Protein AF-A0A9X5X4V6-F1 (afdb_monomer_lite)

Secondary structure (DSSP, 8-state):
--SHHHHHHHHHHHHHHHHHTSTT----EEE-TTS-EEEE-TTS-HHHHHHHHHHHHHHHHHHHHHHHHHS-SS---SEEEEEETTEEEEEE------

Radius of gyration: 14.63 Å; chains: 1; bounding box: 28×43×39 Å

Structure (mmCIF, N/CA/C/O backbone):
data_AF-A0A9X5X4V6-F1
#
_entry.id   AF-A0A9X5X4V6-F1
#
loop_
_atom_site.group_PDB
_atom_site.id
_atom_site.type_symbol
_atom_site.label_atom_id
_atom_site.label_alt_id
_atom_site.label_comp_id
_atom_site.label_asym_id
_atom_site.label_entity_id
_atom_site.label_seq_id
_atom_site.pdbx_PDB_ins_code
_atom_site.Cartn_x
_atom_site.Cartn_y
_atom_site.Cartn_z
_atom_site.occupancy
_atom_site.B_iso_or_equiv
_atom_site.auth_seq_id
_atom_site.auth_comp_id
_atom_site.auth_asym_id
_atom_site.auth_atom_id
_atom_site.pdbx_PDB_model_num
ATOM 1 N N . MET A 1 1 ? -6.179 27.475 12.286 1.00 42.16 1 MET A N 1
ATOM 2 C CA . MET A 1 1 ? -5.572 26.170 12.626 1.00 42.16 1 MET A CA 1
ATOM 3 C C . MET A 1 1 ? -6.697 25.135 12.708 1.00 42.16 1 MET A C 1
ATOM 5 O O . MET A 1 1 ? -7.067 24.752 13.804 1.00 42.16 1 MET A O 1
ATOM 9 N N . THR A 1 2 ? -7.332 24.781 11.582 1.00 39.91 2 THR A N 1
ATOM 10 C CA . THR A 1 2 ? -8.597 23.997 11.579 1.00 39.91 2 THR A CA 1
ATOM 11 C C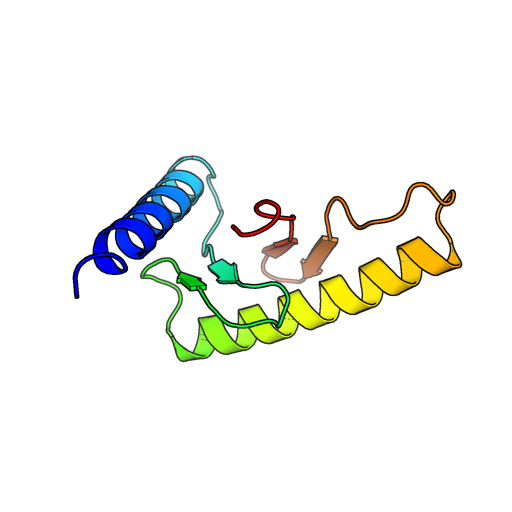 . THR A 1 2 ? -8.833 23.173 10.295 1.00 39.91 2 THR A C 1
ATOM 13 O O . THR A 1 2 ? -9.948 22.733 10.059 1.00 39.91 2 THR A O 1
ATOM 16 N N . GLY A 1 3 ? -7.820 22.943 9.448 1.00 47.62 3 GLY A N 1
ATOM 17 C CA . GLY A 1 3 ? -8.015 22.255 8.156 1.00 47.62 3 GLY A CA 1
ATOM 18 C C . GLY A 1 3 ? -7.688 20.756 8.123 1.00 47.62 3 GLY A C 1
ATOM 19 O O . GLY A 1 3 ? -8.183 20.051 7.254 1.00 47.62 3 GLY A O 1
ATOM 20 N N . THR A 1 4 ? -6.853 20.256 9.038 1.00 56.22 4 THR A N 1
ATOM 21 C CA . THR A 1 4 ? -6.213 18.934 8.876 1.00 56.22 4 THR A CA 1
ATOM 22 C C . THR A 1 4 ? -7.046 17.774 9.431 1.00 56.22 4 THR A C 1
ATOM 24 O O . THR A 1 4 ? -7.040 16.692 8.854 1.00 56.22 4 THR A O 1
ATOM 27 N N . THR A 1 5 ? -7.807 17.995 10.508 1.00 59.53 5 THR A N 1
ATOM 28 C CA . THR A 1 5 ? -8.563 16.937 11.204 1.00 59.53 5 THR A CA 1
ATOM 29 C C . THR A 1 5 ? -9.626 16.291 10.315 1.00 59.53 5 THR A C 1
ATOM 31 O O . THR A 1 5 ? -9.702 15.072 10.247 1.00 59.53 5 THR A O 1
ATOM 34 N N . THR A 1 6 ? -10.379 17.079 9.543 1.00 68.62 6 THR A N 1
ATOM 35 C CA . THR A 1 6 ? -11.451 16.538 8.694 1.00 68.62 6 THR A CA 1
ATOM 36 C C . THR A 1 6 ? -10.922 15.672 7.552 1.00 68.62 6 THR A C 1
ATOM 38 O O . THR A 1 6 ? -11.589 14.723 7.166 1.00 68.62 6 THR A O 1
ATOM 41 N N . ALA A 1 7 ? -9.750 15.982 6.988 1.00 73.50 7 ALA A N 1
ATOM 42 C CA . ALA A 1 7 ? -9.190 15.218 5.871 1.00 73.50 7 ALA A CA 1
ATOM 43 C C . ALA A 1 7 ? -8.644 13.853 6.321 1.00 73.50 7 ALA A C 1
ATOM 45 O O . ALA A 1 7 ? -8.881 12.853 5.647 1.00 73.50 7 ALA A O 1
ATOM 46 N N . ASP A 1 8 ? -7.981 13.810 7.477 1.00 78.88 8 ASP A N 1
ATOM 47 C CA . ASP A 1 8 ? -7.473 12.577 8.089 1.00 78.88 8 ASP A CA 1
ATOM 48 C C . ASP A 1 8 ? -8.616 11.648 8.532 1.00 78.88 8 ASP A C 1
ATOM 50 O O . ASP A 1 8 ? -8.639 10.462 8.194 1.00 78.88 8 ASP A O 1
ATOM 54 N N . GLU A 1 9 ? -9.644 12.211 9.175 1.00 84.00 9 GLU A N 1
ATOM 55 C CA . GLU A 1 9 ? -10.880 11.494 9.504 1.00 84.00 9 GLU A CA 1
ATOM 56 C C . GLU A 1 9 ? -11.592 11.012 8.235 1.00 84.00 9 GLU A C 1
ATOM 58 O O . GLU A 1 9 ? -12.091 9.884 8.187 1.00 84.00 9 GLU A O 1
ATOM 63 N N . LYS A 1 10 ? -11.598 11.841 7.176 1.00 87.31 10 LYS A N 1
ATOM 64 C CA . LYS A 1 10 ? -12.183 11.485 5.881 1.00 87.31 10 LYS A CA 1
ATOM 65 C C . LYS A 1 10 ? -11.481 10.276 5.257 1.00 87.31 10 LYS A C 1
ATOM 67 O O . LYS A 1 10 ? -12.121 9.394 4.696 1.00 87.31 10 LYS A O 1
ATOM 72 N N . LEU A 1 11 ? -10.158 10.246 5.322 1.00 88.31 11 LEU A N 1
ATOM 73 C CA . LEU A 1 11 ? -9.381 9.164 4.737 1.00 88.31 11 LEU A CA 1
ATOM 74 C C . LEU A 1 11 ? -9.514 7.877 5.556 1.00 88.31 11 LEU A C 1
ATOM 76 O O . LEU A 1 11 ? -9.649 6.802 4.974 1.00 88.31 11 LEU A O 1
ATOM 80 N N . SER A 1 12 ? -9.575 8.005 6.882 1.00 90.12 12 SER A N 1
ATOM 81 C CA . SER A 1 12 ? -9.756 6.883 7.807 1.00 90.12 12 SER A CA 1
ATOM 82 C C . SER A 1 12 ? -11.078 6.157 7.565 1.00 90.12 12 SER A C 1
ATOM 84 O O . SER A 1 12 ? -11.068 4.947 7.339 1.00 90.12 12 SER A O 1
ATOM 86 N N . TRP A 1 13 ? -12.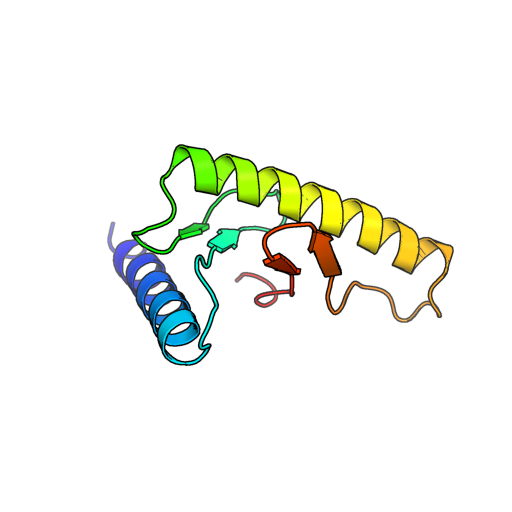207 6.876 7.471 1.00 91.62 13 TRP A N 1
ATOM 87 C CA . TRP A 1 13 ? -13.487 6.209 7.181 1.00 91.62 13 TRP A CA 1
ATOM 88 C C . TRP A 1 13 ? -13.509 5.555 5.793 1.00 91.62 13 TRP A C 1
ATOM 90 O O . TRP A 1 13 ? -14.132 4.509 5.618 1.00 91.62 13 TRP A O 1
ATOM 100 N N . LEU A 1 14 ? -12.835 6.148 4.798 1.00 92.38 14 LEU A N 1
ATOM 101 C CA . LEU A 1 14 ? -12.788 5.600 3.440 1.00 92.38 14 LEU A CA 1
ATOM 102 C C . LEU A 1 14 ? -12.080 4.246 3.405 1.00 92.38 14 LEU A C 1
ATOM 104 O O . LEU A 1 14 ? -12.572 3.310 2.771 1.00 92.38 14 LEU A O 1
ATOM 108 N N . ILE A 1 15 ? -10.928 4.134 4.069 1.00 92.81 15 ILE A N 1
ATOM 109 C CA . ILE A 1 15 ? -10.149 2.893 4.057 1.00 92.81 15 ILE A CA 1
ATOM 110 C C . ILE A 1 15 ? -10.748 1.818 4.967 1.00 92.81 15 ILE A C 1
ATOM 112 O O . ILE A 1 15 ? -10.637 0.633 4.655 1.00 92.81 15 ILE A O 1
ATOM 116 N N . GLU A 1 16 ? -11.425 2.209 6.048 1.00 93.12 16 GLU A N 1
ATOM 117 C CA . GLU A 1 16 ? -12.195 1.281 6.877 1.00 93.12 16 GLU A CA 1
ATOM 118 C C . GLU A 1 16 ? -13.375 0.709 6.082 1.00 93.12 16 GLU A C 1
ATOM 120 O O . GLU A 1 16 ? -13.493 -0.510 5.951 1.00 93.12 16 GLU A O 1
ATOM 125 N N . GLY A 1 17 ? -14.154 1.564 5.408 1.00 93.31 17 GLY A N 1
ATOM 126 C CA . GLY A 1 17 ? -15.239 1.122 4.529 1.00 93.31 17 GLY A CA 1
ATOM 127 C C . GLY A 1 17 ? -14.763 0.275 3.339 1.00 93.31 17 GLY A C 1
ATOM 128 O O . GLY A 1 17 ? -15.496 -0.585 2.840 1.00 93.31 17 GLY A O 1
ATOM 129 N N . LEU A 1 18 ? -13.522 0.470 2.875 1.00 92.25 18 LEU A N 1
ATOM 130 C CA . LEU A 1 18 ? -12.895 -0.408 1.884 1.00 92.25 18 LEU A CA 1
ATOM 131 C C . LEU A 1 18 ? -12.659 -1.816 2.445 1.00 92.25 18 LEU A C 1
ATOM 133 O O . LEU A 1 18 ? -12.968 -2.788 1.750 1.00 92.25 18 LEU A O 1
ATOM 137 N N . LEU A 1 19 ? -12.143 -1.941 3.673 1.00 93.88 19 LEU A N 1
ATOM 138 C CA . LEU A 1 19 ? -11.948 -3.244 4.318 1.00 93.88 19 LEU A CA 1
ATOM 139 C C . LEU A 1 19 ? -13.278 -3.956 4.567 1.00 93.88 19 LEU A C 1
ATOM 141 O O . LEU A 1 19 ? -13.399 -5.135 4.238 1.00 93.88 19 LEU A O 1
ATOM 145 N N . GLU A 1 20 ? -14.290 -3.245 5.066 1.00 93.81 20 GLU A N 1
ATOM 146 C CA . GLU A 1 20 ? -15.621 -3.818 5.318 1.00 93.81 20 GLU A CA 1
ATOM 147 C C . GLU A 1 20 ? -16.252 -4.408 4.049 1.00 93.81 20 GLU A C 1
ATOM 149 O O . GLU A 1 20 ? -16.911 -5.448 4.084 1.00 93.81 20 GLU A O 1
ATOM 154 N N . ARG A 1 21 ? -16.018 -3.767 2.899 1.00 95.69 21 ARG A N 1
ATOM 155 C CA . ARG A 1 21 ? -16.535 -4.203 1.595 1.00 95.69 21 ARG A CA 1
ATOM 156 C C . ARG A 1 21 ? -15.671 -5.252 0.896 1.00 95.69 21 ARG A C 1
ATOM 158 O O . ARG A 1 21 ? -16.079 -5.743 -0.158 1.00 95.69 21 ARG A O 1
ATOM 165 N N . THR A 1 22 ? -14.509 -5.597 1.449 1.00 94.69 22 THR A N 1
ATOM 166 C CA . THR A 1 22 ? -13.534 -6.491 0.810 1.00 94.69 22 THR A CA 1
ATOM 167 C C . THR A 1 22 ? -13.228 -7.687 1.716 1.00 94.69 22 THR A C 1
ATOM 169 O O . THR A 1 22 ? -12.217 -7.691 2.423 1.00 94.69 22 THR A O 1
ATOM 172 N N . PRO A 1 23 ? -14.074 -8.738 1.702 1.00 93.31 23 PRO A N 1
ATOM 173 C CA . PRO A 1 23 ? -13.850 -9.932 2.510 1.00 93.31 23 PRO A CA 1
ATOM 174 C C . PRO A 1 23 ? -12.460 -10.533 2.268 1.00 93.31 23 PRO A C 1
ATOM 176 O O . PRO A 1 23 ? -12.077 -10.808 1.133 1.00 93.31 23 PRO A O 1
ATOM 179 N N . GLY A 1 24 ? -11.708 -10.749 3.348 1.00 91.94 24 GLY A N 1
ATOM 180 C CA . GLY A 1 24 ? -10.351 -11.306 3.305 1.00 91.94 24 GLY A CA 1
ATOM 181 C C . GLY A 1 24 ? -9.225 -10.267 3.258 1.00 91.94 24 GLY A C 1
ATOM 182 O O . GLY A 1 24 ? -8.077 -10.629 3.528 1.00 91.94 24 GLY A O 1
ATOM 183 N N . ALA A 1 25 ? -9.522 -8.988 3.002 1.00 94.44 25 ALA A N 1
ATOM 184 C CA . ALA A 1 25 ? -8.551 -7.916 3.195 1.00 94.44 25 ALA A CA 1
ATOM 185 C C . ALA A 1 25 ? -8.288 -7.712 4.697 1.00 94.44 25 ALA A C 1
ATOM 187 O O . ALA A 1 25 ? -9.216 -7.640 5.499 1.00 94.44 25 ALA A O 1
ATOM 188 N N . ARG A 1 26 ? -7.009 -7.655 5.090 1.00 93.44 26 ARG A N 1
ATOM 189 C CA . ARG A 1 26 ? -6.602 -7.531 6.505 1.00 93.44 26 ARG A CA 1
ATOM 190 C C . ARG A 1 26 ? -6.190 -6.120 6.904 1.00 93.44 26 ARG A C 1
ATOM 192 O O . ARG A 1 26 ? -6.344 -5.749 8.060 1.00 93.44 26 ARG A O 1
ATOM 199 N N . HIS A 1 27 ? -5.607 -5.374 5.974 1.00 95.31 27 HIS A N 1
ATOM 200 C CA . HIS A 1 27 ? -5.028 -4.061 6.225 1.00 95.31 27 HIS A CA 1
ATOM 201 C C . HIS A 1 27 ? -5.245 -3.174 5.005 1.00 95.31 27 HIS A C 1
ATOM 203 O O . HIS A 1 27 ? -5.141 -3.655 3.875 1.00 95.31 27 HIS A O 1
ATOM 209 N N . ALA A 1 28 ? -5.493 -1.889 5.240 1.00 95.44 28 ALA A N 1
ATOM 210 C CA . ALA A 1 28 ? -5.445 -0.865 4.207 1.00 95.44 28 ALA A CA 1
ATOM 211 C C . ALA A 1 28 ? -4.558 0.299 4.670 1.00 95.44 28 ALA A C 1
ATOM 213 O O . ALA A 1 28 ? -4.459 0.604 5.862 1.00 95.44 28 ALA A O 1
ATOM 214 N N . LEU A 1 29 ? -3.868 0.903 3.708 1.00 95.12 29 LEU A N 1
ATOM 215 C CA . LEU A 1 29 ? -2.918 1.989 3.901 1.00 95.12 29 LEU A CA 1
ATOM 216 C C . LEU A 1 29 ? -3.027 2.919 2.699 1.00 95.12 29 LEU A C 1
ATOM 218 O O . LEU A 1 29 ? -2.974 2.464 1.558 1.00 95.12 29 LEU A O 1
ATOM 222 N N . VAL A 1 30 ? -3.131 4.212 2.966 1.00 94.38 30 VAL A N 1
ATOM 223 C CA . VAL A 1 30 ? -2.938 5.261 1.969 1.00 94.38 30 VAL A CA 1
ATOM 224 C C . VAL A 1 30 ? -1.609 5.932 2.270 1.00 94.38 30 VAL A C 1
ATOM 226 O O . VAL A 1 30 ? -1.298 6.242 3.423 1.00 94.38 30 VAL A O 1
ATOM 229 N N . LEU A 1 31 ? -0.820 6.129 1.224 1.00 92.88 31 LEU A N 1
ATOM 230 C CA . LEU A 1 31 ? 0.489 6.756 1.273 1.00 92.88 31 LEU A CA 1
ATOM 231 C C . LEU A 1 31 ? 0.594 7.809 0.173 1.00 92.88 31 LEU A C 1
ATOM 233 O O . LEU A 1 31 ? -0.081 7.717 -0.853 1.00 92.88 31 LEU A O 1
ATOM 237 N N . SER A 1 32 ? 1.441 8.800 0.393 1.00 89.81 32 SER A N 1
ATOM 238 C CA . SER A 1 32 ? 1.813 9.785 -0.612 1.00 89.81 32 SER A CA 1
ATOM 239 C C . SER A 1 32 ? 2.814 9.202 -1.608 1.00 89.81 32 SER A C 1
ATOM 241 O O . SER A 1 32 ? 3.423 8.150 -1.398 1.00 89.81 32 SER A O 1
ATOM 243 N N . ARG A 1 33 ? 3.007 9.921 -2.715 1.00 82.12 33 ARG A N 1
ATOM 244 C CA . ARG A 1 33 ? 3.894 9.522 -3.816 1.00 82.12 33 ARG A CA 1
ATOM 245 C C . ARG A 1 33 ? 5.372 9.416 -3.418 1.00 82.12 33 ARG A C 1
ATOM 247 O O . ARG A 1 33 ? 6.131 8.709 -4.070 1.00 82.12 33 ARG A O 1
ATOM 254 N N . ASP A 1 34 ? 5.778 10.103 -2.355 1.00 84.19 34 ASP A N 1
ATOM 255 C CA . ASP A 1 34 ? 7.116 10.019 -1.755 1.00 84.19 34 ASP A CA 1
ATOM 256 C C . ASP A 1 34 ? 7.257 8.868 -0.738 1.00 84.19 34 ASP A C 1
ATOM 258 O O . ASP A 1 34 ? 8.330 8.675 -0.168 1.00 84.19 34 ASP A O 1
ATOM 262 N N . GLY A 1 35 ? 6.206 8.067 -0.537 1.00 86.50 35 GLY A N 1
ATOM 263 C CA . GLY A 1 35 ? 6.238 6.888 0.324 1.00 86.50 35 GLY A CA 1
ATOM 264 C C . GLY A 1 35 ? 5.909 7.159 1.788 1.00 86.50 35 GLY A C 1
ATOM 265 O O . GLY A 1 35 ? 6.120 6.274 2.618 1.00 86.50 35 GLY A O 1
ATOM 266 N N . LEU A 1 36 ? 5.389 8.342 2.128 1.00 89.94 36 LEU A N 1
ATOM 267 C CA . LEU A 1 36 ? 4.956 8.633 3.491 1.00 89.94 36 LEU A CA 1
ATOM 268 C C . LEU A 1 36 ? 3.531 8.130 3.739 1.00 89.94 36 LEU A C 1
ATOM 270 O O . LEU A 1 36 ? 2.598 8.382 2.982 1.00 89.94 36 LEU A O 1
ATOM 274 N N . LYS A 1 37 ? 3.362 7.417 4.850 1.00 92.12 37 LYS A N 1
ATOM 275 C CA . LYS A 1 37 ? 2.067 7.013 5.407 1.00 92.12 37 LYS A CA 1
ATOM 276 C C . LYS A 1 37 ? 1.167 8.241 5.605 1.00 92.12 37 LYS A C 1
ATOM 278 O O . LYS A 1 37 ? 1.517 9.121 6.388 1.00 92.12 37 LYS A O 1
ATOM 283 N N . LEU A 1 38 ? -0.010 8.240 4.977 1.00 91.44 38 LEU A N 1
ATOM 284 C CA . LEU A 1 38 ? -1.056 9.248 5.185 1.00 91.44 38 LEU A CA 1
ATOM 285 C C . LEU A 1 38 ? -2.148 8.736 6.125 1.00 91.44 38 LEU A C 1
ATOM 287 O O . LEU A 1 38 ? -2.530 9.435 7.051 1.00 91.44 38 LEU A O 1
ATOM 291 N N . CYS A 1 39 ? -2.628 7.508 5.921 1.00 93.25 39 CYS A N 1
ATOM 292 C CA . CYS A 1 39 ? -3.702 6.928 6.728 1.00 93.25 39 CYS A CA 1
ATOM 293 C C . CYS A 1 39 ? -3.627 5.399 6.728 1.00 93.25 39 CYS A C 1
ATOM 295 O O . CYS A 1 39 ? -3.201 4.800 5.744 1.00 93.25 39 CYS A O 1
ATOM 297 N N . ARG A 1 40 ? -4.031 4.756 7.825 1.00 94.31 40 ARG A N 1
ATOM 298 C CA . ARG A 1 40 ? -3.940 3.303 8.027 1.00 94.31 40 ARG A CA 1
ATOM 299 C C . ARG A 1 40 ? -5.163 2.787 8.768 1.00 94.31 40 ARG A C 1
ATOM 301 O O . ARG A 1 40 ? -5.724 3.509 9.587 1.00 94.31 40 ARG A O 1
ATOM 308 N N . THR A 1 41 ? -5.504 1.521 8.569 1.00 93.75 41 THR A N 1
ATOM 309 C CA . THR A 1 41 ? -6.538 0.889 9.396 1.00 93.75 41 THR A CA 1
ATOM 310 C C . THR A 1 41 ? -6.008 0.564 10.797 1.00 93.75 41 THR A C 1
ATOM 312 O O . THR A 1 41 ? -4.790 0.387 10.971 1.00 93.75 41 THR A O 1
ATOM 315 N N . PRO A 1 42 ? -6.881 0.496 11.821 1.00 90.50 42 PRO A N 1
ATOM 316 C CA . PRO A 1 42 ? -6.468 0.349 13.217 1.00 90.50 42 PRO A CA 1
ATOM 317 C C . PRO A 1 42 ? -5.568 -0.865 13.478 1.00 90.50 42 PRO A C 1
ATOM 319 O O . PRO A 1 42 ? -4.613 -0.760 14.252 1.00 90.50 42 PRO A O 1
ATOM 322 N N . GLU A 1 43 ? -5.816 -1.980 12.786 1.00 91.62 43 GLU A N 1
ATOM 323 C CA . GLU A 1 43 ? -5.115 -3.261 12.943 1.00 91.62 43 GLU A CA 1
ATOM 324 C C . GLU A 1 43 ? -3.682 -3.241 12.391 1.00 91.62 43 GLU A C 1
ATOM 326 O O . GLU A 1 43 ? -2.868 -4.105 12.731 1.00 91.62 43 GLU A O 1
ATOM 331 N N . LEU A 1 44 ? -3.352 -2.277 11.527 1.00 95.12 44 LEU A N 1
ATOM 332 C CA . LEU A 1 44 ? -2.005 -2.096 10.997 1.00 95.12 44 LEU A CA 1
ATOM 333 C C . LEU A 1 44 ? -1.247 -1.123 11.897 1.00 95.12 44 LEU A C 1
ATOM 335 O O . LEU A 1 44 ? -1.483 0.069 11.810 1.00 95.12 44 LEU A O 1
ATOM 339 N N . THR A 1 45 ? -0.343 -1.588 12.761 1.00 95.75 45 THR A N 1
ATOM 340 C CA . THR A 1 45 ? 0.403 -0.694 13.672 1.00 95.75 45 THR A CA 1
ATOM 341 C C . THR A 1 45 ? 1.195 0.385 12.922 1.00 95.75 45 THR A C 1
ATOM 343 O O . THR A 1 45 ? 1.525 0.218 11.750 1.00 95.75 45 THR A O 1
ATOM 346 N N . VAL A 1 46 ? 1.534 1.488 13.603 1.00 93.56 46 VAL A N 1
ATOM 347 C CA . VAL A 1 46 ? 2.258 2.624 12.995 1.00 93.56 46 VAL A CA 1
ATOM 348 C C . VAL A 1 46 ? 3.564 2.175 12.332 1.00 93.56 46 VAL A C 1
ATOM 350 O O . VAL A 1 46 ? 3.746 2.440 11.148 1.00 93.56 46 VAL A O 1
ATOM 353 N N . ASP A 1 47 ? 4.404 1.416 13.039 1.00 96.06 47 ASP A N 1
ATOM 354 C CA . ASP A 1 47 ? 5.688 0.944 12.497 1.00 96.06 47 ASP A CA 1
ATOM 355 C C . ASP A 1 47 ? 5.507 0.028 11.277 1.00 96.06 47 ASP A C 1
ATOM 357 O O . ASP A 1 47 ? 6.246 0.110 10.295 1.00 96.06 47 ASP A O 1
ATOM 361 N N . ARG A 1 48 ? 4.489 -0.844 11.305 1.00 96.31 48 ARG A N 1
ATOM 362 C CA . ARG A 1 48 ? 4.185 -1.735 10.176 1.00 96.31 48 ARG A CA 1
ATOM 363 C C . ARG A 1 48 ? 3.609 -0.968 8.991 1.00 96.31 48 ARG A C 1
ATOM 365 O O . ARG A 1 48 ? 3.866 -1.355 7.855 1.00 96.31 48 ARG A O 1
ATOM 372 N N . ALA A 1 49 ? 2.855 0.099 9.241 1.00 96.00 49 ALA A N 1
ATOM 373 C CA . ALA A 1 49 ? 2.361 0.989 8.200 1.00 96.00 49 ALA A CA 1
ATOM 374 C C . ALA A 1 49 ? 3.509 1.731 7.508 1.00 96.00 49 ALA A C 1
ATOM 376 O O . ALA A 1 49 ? 3.517 1.792 6.284 1.00 96.00 49 ALA A O 1
ATOM 377 N N . ASP A 1 50 ? 4.504 2.217 8.257 1.00 95.12 50 ASP A N 1
ATOM 378 C CA . ASP A 1 50 ? 5.699 2.841 7.671 1.00 95.12 50 ASP A CA 1
ATOM 379 C C . ASP A 1 50 ? 6.503 1.853 6.824 1.00 95.12 50 ASP A C 1
ATOM 381 O O . ASP A 1 50 ? 6.895 2.162 5.697 1.00 95.12 50 ASP A O 1
ATOM 385 N N . GLN A 1 51 ? 6.683 0.625 7.315 1.00 95.88 51 GLN A N 1
ATOM 386 C CA . GLN A 1 51 ? 7.347 -0.419 6.540 1.00 95.88 51 GLN A CA 1
ATOM 387 C C . GLN A 1 51 ? 6.573 -0.765 5.258 1.00 95.88 51 GLN A C 1
ATOM 389 O O . GLN A 1 51 ? 7.172 -0.899 4.191 1.00 95.88 51 GLN A O 1
ATOM 394 N N . LEU A 1 52 ? 5.246 -0.897 5.345 1.00 96.06 52 LEU A N 1
ATOM 395 C CA . LEU A 1 52 ? 4.402 -1.186 4.188 1.00 96.06 52 LEU A CA 1
ATOM 396 C C . LEU A 1 52 ? 4.409 -0.031 3.177 1.00 96.06 52 LEU A C 1
ATOM 398 O O . LEU A 1 52 ? 4.458 -0.294 1.977 1.00 96.06 52 LEU A O 1
ATOM 402 N N . ALA A 1 53 ? 4.420 1.221 3.641 1.00 95.62 53 ALA A N 1
ATOM 403 C CA . ALA A 1 53 ? 4.515 2.399 2.783 1.00 95.62 53 ALA A CA 1
ATOM 404 C C . ALA A 1 53 ? 5.830 2.401 1.990 1.00 95.62 53 ALA A C 1
ATOM 406 O O . ALA A 1 53 ? 5.814 2.549 0.768 1.00 95.62 53 ALA A O 1
ATOM 407 N N . ALA A 1 54 ? 6.955 2.132 2.659 1.00 94.94 54 ALA A N 1
ATOM 408 C CA . ALA A 1 54 ? 8.262 2.041 2.011 1.00 94.94 54 ALA A CA 1
ATOM 409 C C . ALA A 1 54 ? 8.315 0.919 0.958 1.00 94.94 54 ALA A C 1
ATOM 411 O O . ALA A 1 54 ? 8.825 1.119 -0.146 1.00 94.94 54 ALA A O 1
ATOM 412 N N . ILE A 1 55 ? 7.749 -0.254 1.271 1.00 95.25 55 ILE A N 1
ATOM 413 C CA . ILE A 1 55 ? 7.649 -1.374 0.324 1.00 95.25 55 ILE A CA 1
ATOM 414 C C . ILE A 1 55 ? 6.800 -0.979 -0.890 1.00 95.25 55 ILE A C 1
ATOM 416 O O . ILE A 1 55 ? 7.219 -1.193 -2.029 1.00 95.25 55 ILE A O 1
ATOM 420 N N . ALA A 1 56 ? 5.625 -0.389 -0.660 1.00 95.00 56 ALA A N 1
ATOM 421 C CA . ALA A 1 56 ? 4.716 0.016 -1.724 1.00 95.00 56 ALA A CA 1
ATOM 422 C C . ALA A 1 56 ? 5.347 1.071 -2.647 1.00 95.00 56 ALA A C 1
ATOM 424 O O . ALA A 1 56 ? 5.277 0.927 -3.868 1.00 95.00 56 ALA A O 1
ATOM 425 N N . ALA A 1 57 ? 6.030 2.071 -2.081 1.00 93.12 57 ALA A N 1
ATOM 426 C CA . ALA A 1 57 ? 6.753 3.090 -2.839 1.00 93.12 57 ALA A CA 1
ATOM 427 C C . ALA A 1 57 ? 7.868 2.484 -3.709 1.00 93.12 57 ALA A C 1
ATOM 429 O O . ALA A 1 57 ? 8.007 2.834 -4.883 1.00 93.12 57 ALA A O 1
ATOM 430 N N . GLY A 1 58 ? 8.621 1.517 -3.175 1.00 94.12 58 GLY A N 1
ATOM 431 C CA . GLY A 1 58 ? 9.637 0.788 -3.938 1.00 94.12 58 GLY A CA 1
ATOM 432 C C . GLY A 1 58 ? 9.048 0.022 -5.127 1.00 94.12 58 GLY A C 1
ATOM 433 O O . GLY A 1 58 ? 9.552 0.130 -6.245 1.00 94.12 58 GLY A O 1
ATOM 434 N N . ILE A 1 59 ? 7.946 -0.705 -4.911 1.00 95.06 59 ILE A N 1
ATOM 435 C CA . ILE A 1 59 ? 7.254 -1.449 -5.976 1.00 95.06 59 ILE A CA 1
ATOM 436 C C . ILE A 1 59 ? 6.712 -0.497 -7.047 1.00 95.06 59 ILE A C 1
ATOM 438 O O . ILE A 1 59 ? 6.880 -0.771 -8.238 1.00 95.06 59 ILE A O 1
ATOM 442 N N . GLN A 1 60 ? 6.091 0.621 -6.657 1.00 92.12 60 GLN A N 1
ATOM 443 C CA . GLN A 1 60 ? 5.602 1.615 -7.615 1.00 92.12 60 GLN A CA 1
ATOM 444 C C . GLN A 1 60 ? 6.740 2.217 -8.441 1.00 92.12 60 GLN A C 1
ATOM 446 O O . GLN A 1 60 ? 6.599 2.327 -9.654 1.00 92.12 60 GLN A O 1
ATOM 451 N N . SER A 1 61 ? 7.875 2.547 -7.818 1.00 92.06 61 SER A N 1
ATOM 452 C CA . SER A 1 61 ? 9.045 3.097 -8.514 1.00 92.06 61 SER A CA 1
ATOM 453 C C . SER A 1 61 ? 9.576 2.143 -9.590 1.00 92.06 61 SER A C 1
ATOM 455 O O . SER A 1 61 ? 9.746 2.530 -10.747 1.00 92.06 61 SER A O 1
ATOM 457 N N . LEU A 1 62 ? 9.740 0.861 -9.247 1.00 94.62 62 LEU A N 1
ATOM 458 C CA . LEU A 1 62 ? 10.160 -0.168 -10.204 1.00 94.62 62 LEU A CA 1
ATOM 459 C C . LEU A 1 62 ? 9.127 -0.371 -11.319 1.00 94.62 62 LEU A C 1
ATOM 461 O O . LEU A 1 62 ? 9.487 -0.464 -12.492 1.00 94.62 62 LEU A O 1
ATOM 465 N N . SER A 1 63 ? 7.842 -0.404 -10.961 1.00 93.75 63 SER A N 1
ATOM 466 C CA . SER A 1 63 ? 6.745 -0.554 -11.923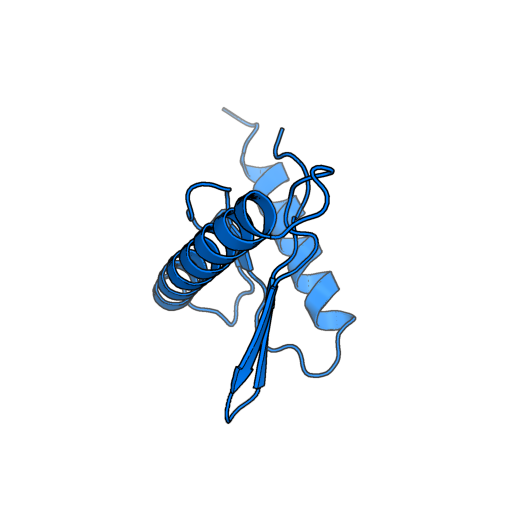 1.00 93.75 63 SER A CA 1
ATOM 467 C C . SER A 1 63 ? 6.677 0.636 -12.884 1.00 93.75 63 SER A C 1
ATOM 469 O O . SER A 1 63 ? 6.419 0.460 -14.072 1.00 93.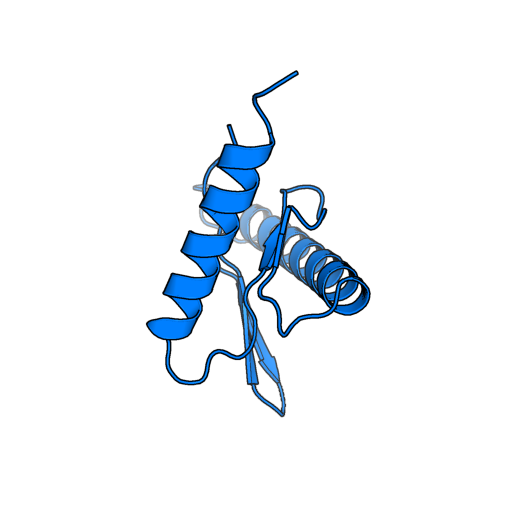75 63 SER A O 1
ATOM 471 N N . HIS A 1 64 ? 6.949 1.845 -12.389 1.00 91.31 64 HIS A N 1
ATOM 472 C CA . HIS A 1 64 ? 7.007 3.052 -13.203 1.00 91.31 64 HIS A CA 1
ATOM 473 C C . HIS A 1 64 ? 8.171 2.992 -14.191 1.00 91.31 64 HIS A C 1
ATOM 475 O O . HIS A 1 64 ? 7.963 3.235 -15.376 1.00 91.31 64 HIS A O 1
ATOM 481 N N . GLY A 1 65 ? 9.359 2.580 -13.737 1.00 93.19 65 GLY A N 1
ATOM 482 C CA . GLY A 1 65 ? 10.496 2.330 -14.624 1.00 93.19 65 GLY A CA 1
ATOM 483 C C . GLY A 1 65 ? 10.164 1.317 -15.723 1.00 93.19 65 GLY A C 1
ATOM 484 O O . GLY A 1 65 ? 10.423 1.574 -16.893 1.00 93.19 65 GLY A O 1
ATOM 485 N N . ALA A 1 66 ? 9.500 0.209 -15.382 1.00 93.56 66 ALA A N 1
ATOM 486 C CA . ALA A 1 66 ? 9.067 -0.776 -16.373 1.00 93.56 66 ALA A CA 1
ATOM 487 C C . ALA A 1 66 ? 8.062 -0.199 -17.387 1.00 93.56 66 ALA A C 1
ATOM 489 O O . ALA A 1 66 ? 8.149 -0.500 -18.575 1.00 93.56 66 ALA A O 1
ATOM 490 N N . SER A 1 67 ? 7.132 0.645 -16.935 1.00 93.69 67 SER A N 1
ATOM 491 C CA . SER A 1 67 ? 6.174 1.337 -17.808 1.00 93.69 67 SER A CA 1
ATOM 492 C C . SER A 1 67 ? 6.861 2.300 -18.782 1.00 93.69 67 SER A C 1
ATOM 494 O O . SER A 1 67 ? 6.495 2.355 -19.952 1.00 93.69 67 SER A O 1
ATOM 496 N N . VAL A 1 68 ? 7.888 3.025 -18.328 1.00 92.56 68 VAL A N 1
ATOM 497 C CA . VAL A 1 68 ? 8.669 3.939 -19.177 1.00 92.56 68 VAL A CA 1
ATOM 498 C C . VAL A 1 68 ? 9.495 3.174 -20.213 1.00 92.56 68 VAL A C 1
ATOM 500 O O . VAL A 1 68 ? 9.486 3.540 -21.384 1.00 92.56 68 VAL A O 1
ATOM 503 N N . GLU A 1 69 ? 10.183 2.108 -19.801 1.00 94.88 69 GLU A N 1
ATOM 504 C CA . GLU A 1 69 ? 11.114 1.375 -20.671 1.00 94.88 69 GLU A CA 1
ATOM 505 C C . GLU A 1 69 ? 10.416 0.401 -21.633 1.00 94.88 69 GLU A C 1
ATOM 507 O O . GLU A 1 69 ? 10.905 0.161 -22.737 1.00 94.88 69 GLU A O 1
ATOM 512 N N . PHE A 1 70 ? 9.282 -0.180 -21.229 1.00 94.00 70 PHE A N 1
ATOM 513 C CA . PHE A 1 70 ? 8.621 -1.267 -21.966 1.00 94.00 70 PHE A CA 1
ATOM 514 C C . PHE A 1 70 ? 7.145 -1.005 -22.295 1.00 94.00 70 PHE A C 1
ATOM 516 O O . PHE A 1 70 ? 6.491 -1.870 -22.881 1.00 94.00 70 PHE A O 1
ATOM 523 N N . GLY A 1 71 ? 6.594 0.146 -21.906 1.00 89.50 71 GLY A N 1
ATOM 524 C CA . GLY A 1 71 ? 5.220 0.529 -22.225 1.00 89.50 71 GLY A CA 1
ATOM 525 C C . GLY A 1 71 ? 5.040 1.037 -23.658 1.00 89.50 71 GLY A C 1
ATOM 526 O O . GLY A 1 71 ? 5.981 1.168 -24.436 1.00 89.50 71 GLY A O 1
ATOM 527 N N . ASP A 1 72 ? 3.798 1.370 -24.002 1.00 90.94 72 ASP A N 1
ATOM 528 C CA . ASP A 1 72 ? 3.403 1.906 -25.314 1.00 90.94 72 ASP A CA 1
ATOM 529 C C . ASP A 1 72 ? 3.535 3.440 -25.4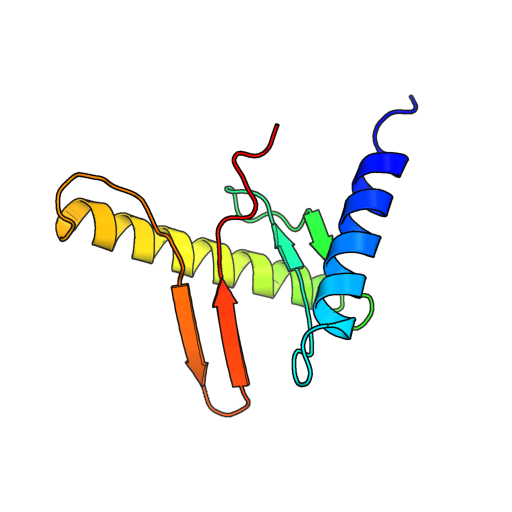19 1.00 90.94 72 ASP A C 1
ATOM 531 O O . ASP A 1 72 ? 3.034 4.056 -26.361 1.00 90.94 72 ASP A O 1
ATOM 535 N N . GLY A 1 73 ? 4.188 4.070 -24.439 1.00 82.56 73 GLY A N 1
ATOM 536 C CA . GLY A 1 73 ? 4.351 5.521 -24.357 1.00 82.56 73 GLY A CA 1
ATOM 537 C C . GLY A 1 73 ? 3.142 6.277 -23.798 1.00 82.56 73 GLY A C 1
ATOM 538 O O . GLY A 1 73 ? 3.249 7.484 -23.593 1.00 82.56 73 GLY A O 1
ATOM 539 N N . THR A 1 74 ? 2.021 5.609 -23.492 1.00 83.75 74 THR A N 1
ATOM 540 C CA . THR A 1 74 ? 0.889 6.248 -22.787 1.00 83.75 74 THR A CA 1
ATOM 541 C C . THR A 1 74 ? 1.181 6.486 -21.301 1.00 83.75 74 THR A C 1
ATOM 543 O O . THR A 1 74 ? 0.567 7.358 -20.689 1.00 83.75 74 THR A O 1
ATOM 546 N N . GLY A 1 75 ? 2.192 5.787 -20.769 1.00 75.94 75 GLY A N 1
ATOM 547 C CA . GLY A 1 75 ? 2.818 6.033 -19.473 1.00 75.94 75 GLY A CA 1
ATOM 548 C C . GLY A 1 75 ? 1.991 5.601 -18.259 1.00 75.94 75 GLY A C 1
ATOM 549 O O . GLY A 1 75 ? 0.777 5.419 -18.312 1.00 75.94 75 GLY A O 1
ATOM 550 N N . GLY A 1 76 ? 2.681 5.465 -17.124 1.00 85.12 76 GLY A N 1
ATOM 551 C CA . GLY A 1 76 ? 2.061 5.284 -15.809 1.00 85.12 76 GLY A CA 1
ATOM 552 C C . GLY A 1 76 ? 1.855 3.830 -15.380 1.00 85.12 76 GLY A C 1
ATOM 553 O O . GLY A 1 76 ? 2.084 2.883 -16.133 1.00 85.12 76 GLY A O 1
ATOM 554 N N . VAL A 1 77 ? 1.452 3.651 -14.122 1.00 89.81 77 VAL A N 1
ATOM 555 C CA . VAL A 1 77 ? 1.204 2.340 -13.507 1.00 89.81 77 VAL A CA 1
ATOM 556 C C . VAL A 1 77 ? -0.235 2.322 -13.026 1.00 89.81 77 VAL A C 1
ATOM 558 O O . VAL A 1 77 ? -0.577 3.015 -12.080 1.00 89.81 77 VAL A O 1
ATOM 561 N N . ARG A 1 78 ? -1.082 1.498 -13.648 1.00 89.44 78 ARG A N 1
ATOM 562 C CA . ARG A 1 78 ? -2.484 1.366 -13.211 1.00 89.44 78 ARG A CA 1
ATOM 563 C C . ARG A 1 78 ? -2.603 0.645 -11.871 1.00 89.44 78 ARG A C 1
ATOM 565 O O . ARG A 1 78 ? -3.456 0.968 -11.052 1.00 89.44 78 ARG A O 1
ATOM 572 N N . SER A 1 79 ? -1.767 -0.369 -11.682 1.00 93.44 79 SER A N 1
ATOM 573 C CA . SER A 1 79 ? -1.741 -1.198 -10.484 1.00 93.44 79 SER A CA 1
ATOM 574 C C . SER A 1 79 ? -0.448 -2.000 -10.418 1.00 93.44 79 SER A C 1
ATOM 576 O O . SER A 1 79 ? 0.089 -2.382 -11.458 1.00 93.44 79 SER A O 1
ATOM 578 N N . ALA A 1 80 ? -0.023 -2.347 -9.210 1.00 94.56 80 ALA A N 1
ATOM 579 C CA . ALA A 1 80 ? 0.978 -3.373 -8.960 1.00 94.56 80 ALA A CA 1
ATOM 580 C C . ALA A 1 80 ? 0.407 -4.417 -7.992 1.00 94.56 80 ALA A C 1
ATOM 582 O O . ALA A 1 80 ? -0.300 -4.078 -7.042 1.00 94.56 80 ALA A O 1
ATOM 583 N N . MET A 1 81 ? 0.702 -5.692 -8.236 1.00 95.62 81 MET A N 1
ATOM 584 C CA . MET A 1 81 ? 0.215 -6.800 -7.421 1.00 95.62 81 MET A CA 1
ATOM 585 C C . MET A 1 81 ? 1.355 -7.772 -7.153 1.00 95.62 81 MET A C 1
ATOM 587 O O . MET A 1 81 ? 2.038 -8.203 -8.080 1.00 95.62 81 MET A O 1
ATOM 591 N N . THR A 1 82 ? 1.523 -8.135 -5.887 1.00 95.88 82 THR A N 1
ATOM 592 C CA . THR A 1 82 ? 2.511 -9.121 -5.455 1.00 95.88 82 THR A CA 1
ATOM 593 C C . THR A 1 82 ? 1.810 -10.183 -4.630 1.00 95.88 82 THR A C 1
ATOM 595 O O . THR A 1 82 ? 1.189 -9.872 -3.614 1.00 95.88 82 THR A O 1
ATOM 598 N N . GLU A 1 83 ? 1.925 -11.438 -5.047 1.00 96.94 83 GLU A N 1
ATOM 599 C CA . GLU A 1 83 ? 1.427 -12.592 -4.302 1.00 96.94 83 GLU A CA 1
ATOM 600 C C . GLU A 1 83 ? 2.578 -13.284 -3.570 1.00 96.94 83 GLU A C 1
ATOM 602 O O . GLU A 1 83 ? 3.688 -13.417 -4.088 1.00 96.94 83 GLU A O 1
ATOM 607 N N . PHE A 1 84 ? 2.319 -13.712 -2.341 1.00 94.94 84 PHE A N 1
ATOM 608 C CA . PHE A 1 84 ? 3.274 -14.432 -1.513 1.00 94.94 84 PHE A CA 1
ATOM 609 C C . PHE A 1 84 ? 2.541 -15.412 -0.602 1.00 94.94 84 PHE A C 1
ATOM 611 O O . PHE A 1 84 ? 1.327 -15.342 -0.401 1.00 94.94 84 PHE A O 1
ATOM 618 N N . TYR A 1 85 ? 3.292 -16.332 0.003 1.00 96.19 85 TYR A N 1
ATOM 619 C CA . TYR A 1 85 ? 2.727 -17.221 1.010 1.00 96.19 85 TYR A CA 1
ATOM 620 C C . TYR A 1 85 ? 2.123 -16.399 2.155 1.00 96.19 85 TYR A C 1
ATOM 622 O O . TYR A 1 85 ? 2.837 -15.743 2.910 1.00 96.19 85 TYR A O 1
ATOM 630 N N . GLY A 1 86 ? 0.795 -16.437 2.269 1.00 92.25 86 GLY A N 1
ATOM 631 C CA . GLY A 1 86 ? 0.046 -15.711 3.294 1.00 92.25 86 GLY A CA 1
ATOM 632 C C . GLY A 1 86 ? -0.832 -14.567 2.782 1.00 92.25 86 GLY A C 1
ATOM 633 O O . GLY A 1 86 ? -1.615 -14.048 3.586 1.00 92.25 86 GLY A O 1
ATOM 634 N N . GLY A 1 87 ? -0.764 -14.208 1.493 1.00 94.94 87 GLY A N 1
ATOM 635 C CA . GLY A 1 87 ? -1.722 -13.290 0.877 1.00 94.94 87 GLY A CA 1
ATOM 636 C C . GLY A 1 87 ? -1.209 -12.538 -0.351 1.00 94.94 87 GLY A C 1
ATOM 637 O O . GLY A 1 87 ? -0.244 -12.925 -1.004 1.00 94.94 87 GLY A O 1
ATOM 638 N N . VAL A 1 88 ? -1.893 -11.434 -0.642 1.00 96.00 88 VAL A N 1
ATOM 639 C CA . VAL A 1 88 ? -1.612 -10.538 -1.764 1.00 96.00 88 VAL A CA 1
ATOM 640 C C . VAL A 1 88 ? -1.421 -9.122 -1.238 1.00 96.00 88 VAL A C 1
ATOM 642 O O . VAL A 1 88 ? -2.192 -8.656 -0.397 1.00 96.00 88 VAL A O 1
ATOM 645 N N . LEU A 1 89 ? -0.425 -8.427 -1.780 1.00 96.50 89 LEU A N 1
ATOM 646 C CA . LEU A 1 89 ? -0.313 -6.976 -1.730 1.00 96.50 89 LEU A CA 1
ATOM 647 C C . LEU A 1 89 ? -0.821 -6.403 -3.053 1.00 96.50 89 LEU A C 1
ATOM 649 O O . LEU A 1 89 ? -0.285 -6.727 -4.111 1.00 96.50 89 LEU A O 1
ATOM 653 N N . PHE A 1 90 ? -1.842 -5.552 -2.984 1.00 96.12 90 PHE A N 1
ATOM 654 C CA . PHE A 1 90 ? -2.401 -4.850 -4.134 1.00 96.12 90 PHE A CA 1
ATOM 655 C C . PHE A 1 90 ? -2.215 -3.345 -3.953 1.00 96.12 90 PHE A C 1
ATOM 657 O O . PHE A 1 90 ? -2.586 -2.794 -2.918 1.00 96.12 90 PHE A O 1
ATOM 664 N N . ILE A 1 91 ? -1.611 -2.699 -4.945 1.00 95.19 91 ILE A N 1
ATOM 665 C CA . ILE A 1 91 ? -1.256 -1.282 -4.928 1.00 95.19 91 ILE A CA 1
ATOM 666 C C . ILE A 1 91 ? -1.889 -0.628 -6.149 1.00 95.19 91 ILE A C 1
ATOM 668 O O . ILE A 1 91 ? -1.685 -1.079 -7.275 1.00 95.19 91 ILE A O 1
ATOM 672 N N . VAL A 1 92 ? -2.622 0.455 -5.925 1.00 93.19 92 VAL A N 1
ATOM 673 C CA . VAL A 1 92 ? -3.252 1.274 -6.965 1.00 93.19 92 VAL A CA 1
ATOM 674 C C . VAL A 1 92 ? -3.031 2.744 -6.655 1.00 93.19 92 VAL A C 1
ATOM 676 O O . VAL A 1 92 ? -2.810 3.107 -5.498 1.00 93.19 92 VAL A O 1
ATOM 679 N N . GLU A 1 93 ? -3.089 3.586 -7.680 1.00 87.88 93 GLU A N 1
ATOM 680 C CA . GLU A 1 93 ? -3.120 5.030 -7.469 1.00 87.88 93 GLU A CA 1
ATOM 681 C C . GLU A 1 93 ? -4.422 5.436 -6.768 1.00 87.88 93 GLU A C 1
ATOM 683 O O . GLU A 1 93 ? -5.512 4.989 -7.127 1.00 87.88 93 GLU A O 1
ATOM 688 N N . ALA A 1 94 ? -4.295 6.291 -5.752 1.00 81.88 94 ALA A N 1
ATOM 689 C CA . ALA A 1 94 ? -5.411 6.799 -4.955 1.00 81.88 94 ALA A CA 1
ATOM 690 C C . ALA A 1 94 ? -5.888 8.195 -5.418 1.00 81.88 94 ALA A C 1
ATOM 692 O O . ALA A 1 94 ? -6.608 8.872 -4.686 1.00 81.88 94 ALA A O 1
ATOM 693 N N . GLY A 1 95 ? -5.495 8.613 -6.628 1.00 76.88 95 GLY A N 1
ATOM 694 C CA . GLY A 1 95 ? -5.725 9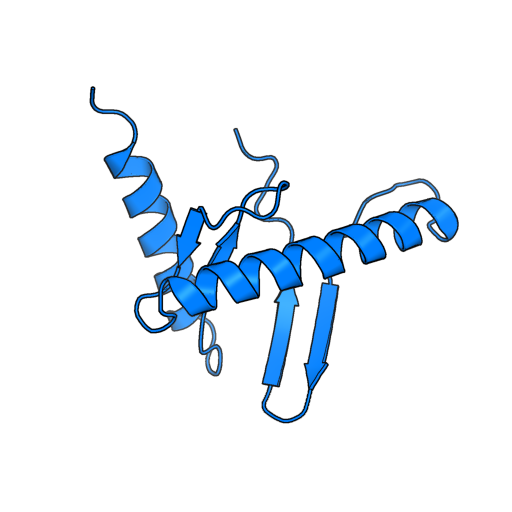.947 -7.195 1.00 76.88 95 GLY A CA 1
ATOM 695 C C . GLY A 1 95 ? -4.468 10.825 -7.198 1.00 76.88 95 GLY A C 1
ATOM 696 O O . GLY A 1 95 ? -3.434 10.437 -6.657 1.00 76.88 95 GLY A O 1
ATOM 697 N N . ASP A 1 96 ? -4.571 12.013 -7.799 1.00 67.88 96 ASP A N 1
ATOM 698 C CA . ASP A 1 96 ? -3.436 12.923 -8.040 1.00 67.88 96 ASP A CA 1
ATOM 699 C C . ASP A 1 96 ? -2.918 13.672 -6.797 1.00 67.88 96 ASP A C 1
ATOM 701 O O . ASP A 1 96 ? -1.893 14.341 -6.884 1.00 67.88 96 ASP A O 1
ATOM 705 N N . GLY A 1 97 ? -3.571 13.529 -5.636 1.00 57.91 97 GLY A N 1
ATOM 706 C CA . GLY A 1 97 ? -3.175 14.191 -4.388 1.00 57.91 97 GLY A CA 1
ATOM 707 C C . GLY A 1 97 ? -3.200 15.719 -4.499 1.00 57.91 97 GLY A C 1
ATOM 708 O O . GLY A 1 97 ? -2.165 16.333 -4.739 1.00 57.91 97 GLY A O 1
ATOM 709 N N . GLU A 1 98 ? -4.375 16.328 -4.308 1.00 40.72 98 GLU A N 1
ATOM 710 C CA . GLU A 1 98 ? -4.509 17.790 -4.155 1.00 40.72 98 GLU A CA 1
ATOM 711 C C . GLU A 1 98 ? -4.324 18.246 -2.701 1.00 40.72 98 GLU A C 1
ATOM 713 O O . GLU A 1 98 ? -4.844 17.557 -1.789 1.00 40.72 98 GLU A O 1
#

pLDDT: mean 88.33, std 12.46, range [39.91, 96.94]

Sequence (98 aa):
MTGTTTADEKLSWLIEGLLERTPGARHALVLSRDGLKLCRTPELTVDRADQLAAIAAGIQSLSHGASVEFGDGTGGVRSAMTEFYGGVLFIVEAGDGE

Foldseek 3Di:
DPPQVVVQVVVQVVQVVVPVVDPPDDKDFDADLVLHTRHIHPRQDPVNNSVVSVVLNVQQVVQQVCCVPPNPPPGHDQWDWDDDVPGIDIDGDPDPDD